Protein AF-A0A7T3AEL2-F1 (afdb_monomer_lite)

pLDDT: mean 72.81, std 20.31, range [36.16, 97.0]

Structure (mmCIF, N/CA/C/O backbone):
data_AF-A0A7T3AEL2-F1
#
_entry.id   AF-A0A7T3AEL2-F1
#
loop_
_atom_site.group_PDB
_atom_site.id
_atom_site.type_symbol
_atom_site.label_atom_id
_atom_site.label_alt_id
_atom_site.label_comp_id
_atom_site.label_asym_id
_atom_site.label_entity_id
_atom_site.label_seq_id
_atom_site.pdbx_PDB_ins_code
_atom_site.Cartn_x
_atom_site.Cartn_y
_atom_site.Cartn_z
_atom_site.occupancy
_atom_site.B_iso_or_equiv
_atom_site.auth_seq_id
_atom_site.auth_comp_id
_atom_site.auth_asym_id
_atom_site.auth_atom_id
_atom_site.pdbx_PDB_model_num
ATOM 1 N N . MET A 1 1 ? 44.402 6.719 -3.320 1.00 53.44 1 MET A N 1
ATOM 2 C CA . MET A 1 1 ? 43.111 6.456 -2.647 1.00 53.44 1 MET A CA 1
ATOM 3 C C . MET A 1 1 ? 42.874 4.944 -2.568 1.00 53.44 1 MET A C 1
ATOM 5 O O . MET A 1 1 ? 42.045 4.435 -3.299 1.00 53.44 1 MET A O 1
ATOM 9 N N . LEU A 1 2 ? 43.631 4.214 -1.737 1.00 56.75 2 LEU A N 1
ATOM 10 C CA . LEU A 1 2 ? 43.381 2.781 -1.455 1.00 56.75 2 LEU A CA 1
ATOM 11 C C . LEU A 1 2 ? 43.245 2.475 0.050 1.00 56.75 2 LEU A C 1
ATOM 13 O O . LEU A 1 2 ? 42.850 1.380 0.413 1.00 56.75 2 LEU A O 1
ATOM 17 N N . ALA A 1 3 ? 43.516 3.445 0.928 1.00 62.41 3 ALA A N 1
ATOM 18 C CA . ALA A 1 3 ? 43.589 3.216 2.373 1.00 62.41 3 ALA A CA 1
ATOM 19 C C . ALA A 1 3 ? 42.231 2.936 3.045 1.00 62.41 3 ALA A C 1
ATOM 21 O O . ALA A 1 3 ? 42.191 2.356 4.119 1.00 62.41 3 ALA A O 1
ATOM 22 N N . ILE A 1 4 ? 41.117 3.346 2.429 1.00 66.38 4 ILE A N 1
ATOM 23 C CA . ILE A 1 4 ? 39.787 3.235 3.049 1.00 66.38 4 ILE A CA 1
ATOM 24 C C . ILE A 1 4 ? 39.243 1.805 2.935 1.00 66.38 4 ILE A C 1
ATOM 26 O O . ILE A 1 4 ? 38.626 1.313 3.870 1.00 66.38 4 ILE A O 1
ATOM 30 N N . ALA A 1 5 ? 39.507 1.121 1.817 1.00 65.94 5 ALA A N 1
ATOM 31 C CA . ALA A 1 5 ? 39.054 -0.255 1.619 1.00 65.94 5 ALA A CA 1
ATOM 32 C C . ALA A 1 5 ? 39.745 -1.224 2.593 1.00 65.94 5 ALA A C 1
ATOM 34 O O . ALA A 1 5 ? 39.086 -2.075 3.175 1.00 65.94 5 ALA A O 1
ATOM 35 N N . ASP A 1 6 ? 41.047 -1.038 2.824 1.00 70.44 6 ASP A N 1
ATOM 36 C CA . ASP A 1 6 ? 41.830 -1.859 3.756 1.00 70.44 6 ASP A CA 1
ATOM 37 C C . ASP A 1 6 ? 41.389 -1.640 5.215 1.00 70.44 6 ASP A C 1
ATOM 39 O O . ASP A 1 6 ? 41.234 -2.591 5.976 1.00 70.44 6 ASP A O 1
ATOM 43 N N . GLN A 1 7 ? 41.070 -0.390 5.578 1.00 71.69 7 GLN A N 1
ATOM 44 C CA . GLN A 1 7 ? 40.537 -0.050 6.899 1.00 71.69 7 GLN A CA 1
ATOM 45 C C . GLN A 1 7 ? 39.163 -0.689 7.158 1.00 71.69 7 GLN A C 1
ATOM 47 O O . GLN A 1 7 ? 38.917 -1.137 8.272 1.00 71.69 7 GLN A O 1
ATOM 52 N N . LEU A 1 8 ? 38.283 -0.753 6.149 1.00 72.62 8 LEU A N 1
ATOM 53 C CA . LEU A 1 8 ? 36.971 -1.404 6.274 1.00 72.62 8 LEU A CA 1
ATOM 54 C C . LEU A 1 8 ? 37.080 -2.923 6.440 1.00 72.62 8 LEU A C 1
ATOM 56 O O . LEU A 1 8 ? 36.281 -3.510 7.161 1.00 72.62 8 LEU A O 1
ATOM 60 N N . ILE A 1 9 ? 38.053 -3.556 5.782 1.00 73.25 9 ILE A N 1
ATOM 61 C CA . ILE A 1 9 ? 38.303 -4.994 5.940 1.00 73.25 9 ILE A CA 1
ATOM 62 C C . ILE A 1 9 ? 38.898 -5.273 7.327 1.00 73.25 9 ILE A C 1
ATOM 64 O O . ILE A 1 9 ? 38.516 -6.245 7.967 1.00 73.25 9 ILE A O 1
ATOM 68 N N . ALA A 1 10 ? 39.790 -4.406 7.817 1.00 73.00 10 ALA A N 1
ATOM 69 C CA . ALA A 1 10 ? 40.389 -4.540 9.145 1.00 73.00 10 ALA A CA 1
ATOM 70 C C . ALA A 1 10 ? 39.395 -4.310 10.301 1.00 73.00 10 ALA A C 1
ATOM 72 O O . ALA A 1 10 ? 39.588 -4.868 11.378 1.00 73.00 10 ALA A O 1
ATOM 73 N N . ASP A 1 11 ? 38.358 -3.494 10.092 1.00 71.81 11 ASP A N 1
ATOM 74 C CA . ASP A 1 11 ? 37.298 -3.236 11.081 1.00 71.81 11 ASP A CA 1
ATOM 75 C C . ASP A 1 11 ? 36.156 -4.269 11.017 1.00 71.81 11 ASP A C 1
ATOM 77 O O . ASP A 1 11 ? 35.268 -4.275 11.866 1.00 71.81 11 ASP A O 1
ATOM 81 N N . HIS A 1 12 ? 36.165 -5.166 10.023 1.00 74.75 12 HIS A N 1
ATOM 82 C CA . HIS A 1 12 ? 35.140 -6.194 9.898 1.00 74.75 12 HIS A CA 1
ATOM 83 C C . HIS A 1 12 ? 35.264 -7.222 11.031 1.00 74.75 12 HIS A C 1
ATOM 85 O O . HIS A 1 12 ? 36.192 -8.029 11.068 1.00 74.75 12 HIS A O 1
ATOM 91 N N . VAL A 1 13 ? 34.302 -7.198 11.950 1.00 77.06 13 VAL A N 1
ATOM 92 C CA . VAL A 1 13 ? 34.108 -8.234 12.965 1.00 77.06 13 VAL A CA 1
ATOM 93 C C . VAL A 1 13 ? 33.135 -9.262 12.396 1.00 77.06 13 VAL A C 1
ATOM 95 O O . VAL A 1 13 ? 32.007 -8.913 12.054 1.00 77.06 13 VAL A O 1
ATOM 98 N N . GLU A 1 14 ? 33.570 -10.519 12.286 1.00 67.50 14 GLU A N 1
ATOM 99 C CA . GLU A 1 14 ? 32.691 -11.630 11.912 1.00 67.50 14 GLU A CA 1
ATOM 100 C C . GLU A 1 14 ? 31.608 -11.792 12.990 1.00 67.50 14 GLU A C 1
ATOM 102 O O . GLU A 1 14 ? 31.899 -12.135 14.138 1.00 67.50 14 GLU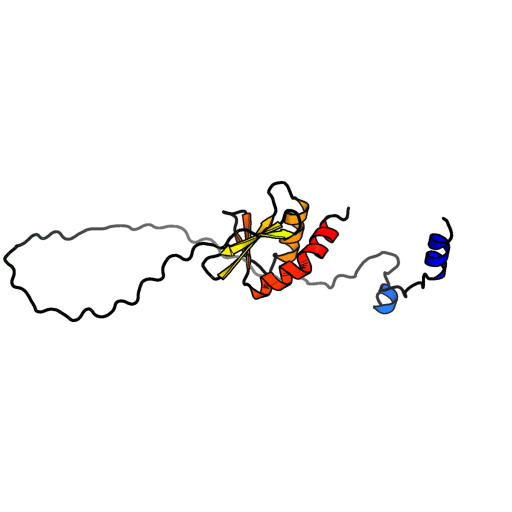 A O 1
ATOM 107 N N . GLU A 1 15 ? 30.356 -11.485 12.644 1.00 70.06 15 GLU A N 1
ATOM 108 C CA . GLU A 1 15 ? 29.220 -11.703 13.539 1.00 70.06 15 GLU A CA 1
ATOM 109 C C . GLU A 1 15 ? 28.919 -13.203 13.656 1.00 70.06 15 GLU A C 1
ATOM 111 O O . GLU A 1 15 ? 29.008 -13.951 12.681 1.00 70.06 15 GLU A O 1
ATOM 116 N N . GLU A 1 16 ? 28.550 -13.652 14.859 1.00 68.81 16 GLU A N 1
ATOM 117 C CA . GLU A 1 16 ? 28.183 -15.049 15.093 1.00 68.81 16 GLU A CA 1
ATOM 118 C C . GLU A 1 16 ? 26.994 -15.460 14.218 1.00 68.81 16 GLU A C 1
ATOM 120 O O . GLU A 1 16 ? 25.966 -14.777 14.154 1.00 68.81 16 GLU A O 1
ATOM 125 N N . ASP A 1 17 ? 27.144 -16.615 13.571 1.00 74.81 17 ASP A N 1
ATOM 126 C CA . ASP A 1 17 ? 26.159 -17.179 12.663 1.00 74.81 17 ASP A CA 1
ATOM 127 C C . ASP A 1 17 ? 24.776 -17.275 13.339 1.00 74.81 17 ASP A C 1
ATOM 129 O O . ASP A 1 17 ? 24.597 -17.854 14.419 1.00 74.81 17 ASP A O 1
ATOM 133 N N . ILE A 1 18 ? 23.771 -16.672 12.698 1.00 76.69 18 ILE A N 1
ATOM 134 C CA . ILE A 1 18 ? 22.412 -16.568 13.239 1.00 76.69 18 ILE A CA 1
ATOM 135 C C . ILE A 1 18 ? 21.778 -17.938 13.503 1.00 76.69 18 ILE A C 1
ATOM 137 O O . ILE A 1 18 ? 20.955 -18.052 14.414 1.00 76.69 18 ILE A O 1
ATOM 141 N N . TYR A 1 19 ? 22.165 -18.969 12.747 1.00 74.50 19 TYR A N 1
ATOM 142 C CA . TYR A 1 19 ? 21.661 -20.329 12.900 1.00 74.50 19 TYR A CA 1
ATOM 143 C C . TYR A 1 19 ? 22.219 -20.963 14.176 1.00 74.50 19 TYR A C 1
ATOM 145 O O . TYR A 1 19 ? 21.475 -21.606 14.920 1.00 74.50 19 TYR A O 1
ATOM 153 N N . VAL A 1 20 ? 23.482 -20.673 14.503 1.00 74.50 20 VAL A N 1
ATOM 154 C CA . VAL A 1 20 ? 24.105 -21.070 15.775 1.00 74.50 20 VAL A CA 1
ATOM 155 C C . VAL A 1 20 ? 23.432 -20.356 16.948 1.00 74.50 20 VAL A C 1
ATOM 157 O O . VAL A 1 20 ? 23.047 -21.010 17.919 1.00 74.50 20 VAL A O 1
ATOM 160 N N . ARG A 1 21 ? 23.193 -19.040 16.844 1.00 72.88 21 ARG A N 1
ATOM 161 C CA . ARG A 1 21 ? 22.507 -18.261 17.896 1.00 72.88 21 ARG A CA 1
ATOM 162 C C . ARG A 1 21 ? 21.074 -18.734 18.158 1.00 72.88 21 ARG A C 1
ATOM 164 O O . ARG A 1 21 ? 20.598 -18.653 19.288 1.00 72.88 21 ARG A O 1
ATOM 171 N N . LEU A 1 22 ? 20.382 -19.212 17.127 1.00 76.75 22 LEU A N 1
ATOM 172 C CA . LEU A 1 22 ? 19.016 -19.730 17.228 1.00 76.75 22 LEU A CA 1
ATOM 173 C C . LEU A 1 22 ? 18.960 -21.224 17.592 1.00 76.75 22 LEU A C 1
ATOM 175 O O . LEU A 1 22 ? 17.865 -21.759 17.754 1.00 76.75 22 LEU A O 1
ATOM 179 N N . GLY A 1 23 ? 20.108 -21.902 17.719 1.00 71.88 23 GLY A N 1
ATOM 180 C CA . GLY A 1 23 ? 20.171 -23.349 17.952 1.00 71.88 23 GLY A CA 1
ATOM 181 C C . GLY A 1 23 ? 19.597 -24.180 16.798 1.00 71.88 23 GLY A C 1
ATOM 182 O O . GLY A 1 23 ? 19.252 -25.347 16.986 1.00 71.88 23 GLY A O 1
ATOM 183 N N . ILE A 1 24 ? 19.463 -23.584 15.611 1.00 73.88 24 ILE A N 1
ATOM 184 C CA . ILE A 1 24 ? 18.952 -24.247 14.415 1.00 73.88 24 ILE A CA 1
ATOM 185 C C . ILE A 1 24 ? 20.155 -24.829 13.689 1.00 73.88 24 ILE A C 1
ATOM 187 O O . ILE A 1 24 ? 20.854 -24.138 12.959 1.00 73.88 24 ILE A O 1
ATOM 191 N N . HIS A 1 25 ? 20.405 -26.117 13.895 1.00 68.19 25 HIS A N 1
ATOM 192 C CA . HIS A 1 25 ? 21.374 -26.849 13.093 1.00 68.19 25 HIS A CA 1
ATOM 193 C C . HIS A 1 25 ? 20.675 -27.317 11.814 1.00 68.19 25 HIS A C 1
ATOM 195 O O . HIS A 1 25 ? 19.839 -28.223 11.901 1.00 68.19 25 HIS A O 1
ATOM 201 N N . PRO A 1 26 ? 20.968 -26.741 10.630 1.00 60.56 26 PRO A N 1
ATOM 202 C CA . PRO A 1 26 ? 20.545 -27.373 9.394 1.00 60.56 26 PRO A CA 1
ATOM 203 C C . PRO A 1 26 ? 21.199 -28.757 9.360 1.00 60.56 26 PRO A C 1
ATOM 205 O O . PRO A 1 26 ? 22.424 -28.884 9.395 1.00 60.56 26 PRO A O 1
ATOM 208 N N . GLY A 1 27 ? 20.379 -29.809 9.373 1.00 52.94 27 GLY A N 1
ATOM 209 C CA . GLY A 1 27 ? 20.870 -31.160 9.129 1.00 52.94 27 GLY A CA 1
ATOM 210 C C . GLY A 1 27 ? 21.577 -31.221 7.766 1.00 52.94 27 GLY A C 1
ATOM 211 O O . GLY A 1 27 ? 21.302 -30.377 6.909 1.00 52.94 27 GLY A O 1
ATOM 212 N N . PRO A 1 28 ? 22.459 -32.209 7.534 1.00 57.03 28 PRO A N 1
ATOM 213 C CA . PRO A 1 28 ? 23.257 -32.311 6.305 1.00 57.03 28 PRO A CA 1
ATOM 214 C C . PRO A 1 28 ? 22.434 -32.363 5.002 1.00 57.03 28 PRO A C 1
ATOM 216 O O . PRO A 1 28 ? 23.000 -32.177 3.931 1.00 57.03 28 PRO A O 1
ATOM 219 N N . ASP A 1 29 ? 21.114 -32.544 5.092 1.00 55.47 29 ASP A N 1
ATOM 220 C CA . ASP A 1 29 ? 20.202 -32.679 3.955 1.00 55.47 29 ASP A CA 1
ATOM 221 C C . ASP A 1 29 ? 19.108 -31.594 3.878 1.00 55.47 29 ASP A C 1
ATOM 223 O O . ASP A 1 29 ? 18.174 -31.726 3.091 1.00 55.47 29 ASP A O 1
ATOM 227 N N . GLY A 1 30 ? 19.171 -30.522 4.682 1.00 55.69 30 GLY A N 1
ATOM 228 C CA . GLY A 1 30 ? 18.243 -29.382 4.546 1.00 55.69 30 GLY A CA 1
ATOM 229 C C . GLY A 1 30 ? 16.747 -29.717 4.695 1.00 55.69 30 GLY A C 1
ATOM 230 O O . GLY A 1 30 ? 15.899 -28.912 4.319 1.00 55.69 30 GLY A O 1
ATOM 231 N N . THR A 1 31 ? 16.401 -30.888 5.235 1.00 47.84 31 THR A N 1
ATOM 232 C CA . THR A 1 31 ? 15.011 -31.307 5.429 1.00 47.84 31 THR A CA 1
ATOM 233 C C . THR A 1 31 ? 14.520 -30.856 6.804 1.00 47.84 31 THR A C 1
ATOM 235 O O . THR A 1 31 ? 14.940 -31.351 7.851 1.00 47.84 31 THR A O 1
ATOM 238 N N . THR A 1 32 ? 13.660 -29.841 6.816 1.00 54.84 32 THR A N 1
ATOM 239 C CA . THR A 1 32 ? 12.845 -29.507 7.984 1.00 54.84 32 THR A CA 1
ATOM 240 C C . THR A 1 32 ? 11.810 -30.618 8.149 1.00 54.84 32 THR A C 1
ATOM 242 O O . THR A 1 32 ? 10.991 -30.825 7.260 1.00 54.84 32 THR A O 1
ATOM 245 N N . ALA A 1 33 ? 11.865 -31.360 9.256 1.00 48.25 33 ALA A N 1
ATOM 246 C CA . ALA A 1 33 ? 10.878 -32.389 9.563 1.00 48.25 33 ALA A CA 1
ATOM 247 C C . ALA A 1 33 ? 9.494 -31.744 9.763 1.00 48.25 33 ALA A C 1
ATOM 249 O O . ALA A 1 33 ? 9.287 -30.989 10.715 1.00 48.25 33 ALA A O 1
ATOM 250 N N . GLU A 1 34 ? 8.563 -32.023 8.852 1.00 55.12 34 GLU A N 1
ATOM 251 C CA . GLU A 1 34 ? 7.162 -31.615 8.954 1.00 55.12 34 GLU A CA 1
ATOM 252 C C . GLU A 1 34 ? 6.445 -32.451 10.033 1.00 55.12 34 GLU A C 1
ATOM 254 O O . GLU A 1 34 ? 6.596 -33.676 10.053 1.00 55.12 34 GLU A O 1
ATOM 259 N N . PRO A 1 35 ? 5.661 -31.844 10.943 1.00 46.97 35 PRO A N 1
ATOM 260 C CA . PRO A 1 35 ? 4.776 -32.602 11.813 1.00 46.97 35 PRO A CA 1
ATOM 261 C C . PRO A 1 35 ? 3.509 -33.042 11.061 1.00 46.97 35 PRO A C 1
ATOM 263 O O . PRO A 1 35 ? 2.732 -32.231 10.559 1.00 46.97 35 PRO A O 1
ATOM 266 N N . ASP A 1 36 ? 3.322 -34.359 11.043 1.00 45.25 36 ASP A N 1
ATOM 267 C CA . ASP A 1 36 ? 2.155 -35.125 10.604 1.00 45.25 36 ASP A CA 1
ATOM 268 C C . ASP A 1 36 ? 0.824 -34.509 11.077 1.00 45.25 36 ASP A C 1
ATOM 270 O O . ASP A 1 36 ? 0.594 -34.326 12.274 1.00 45.25 36 ASP A O 1
ATOM 274 N N . THR A 1 37 ? -0.078 -34.198 10.142 1.00 42.59 37 THR A N 1
ATOM 275 C CA . THR A 1 37 ? -1.498 -33.966 10.449 1.00 42.59 37 THR A CA 1
ATOM 276 C C . THR A 1 37 ? -2.338 -34.900 9.586 1.00 42.59 37 THR A C 1
ATOM 278 O O . THR A 1 37 ? -2.866 -34.528 8.542 1.00 42.59 37 THR A O 1
ATOM 281 N N . SER A 1 38 ? -2.405 -36.158 10.019 1.00 45.22 38 SER A N 1
ATOM 282 C CA . SER A 1 38 ? -3.317 -37.172 9.496 1.00 45.22 38 SER A CA 1
ATOM 283 C C . SER A 1 38 ? -4.768 -36.661 9.478 1.00 45.22 38 SER A C 1
ATOM 285 O O . SER A 1 38 ? -5.387 -36.403 10.510 1.00 45.22 38 SER A O 1
ATOM 287 N N . GLN A 1 39 ? -5.276 -36.505 8.259 1.00 44.59 39 GLN A N 1
ATOM 288 C CA . GLN A 1 39 ? -6.626 -36.109 7.876 1.00 44.59 39 GLN A CA 1
ATOM 289 C C . GLN A 1 39 ? -7.617 -37.249 8.167 1.00 44.59 39 GLN A C 1
ATOM 291 O O . GLN A 1 39 ? -7.450 -38.355 7.656 1.00 44.59 39 GLN A O 1
ATOM 296 N N . ALA A 1 40 ? -8.650 -36.974 8.967 1.00 42.69 40 ALA A N 1
ATOM 297 C CA . ALA A 1 40 ? -9.771 -37.876 9.216 1.00 42.69 40 ALA A CA 1
ATOM 298 C C . ALA A 1 40 ? -11.067 -37.276 8.637 1.00 42.69 40 ALA A C 1
ATOM 300 O O . ALA A 1 40 ? -11.478 -36.194 9.047 1.00 42.69 40 ALA A O 1
ATOM 301 N N . ASP A 1 41 ? -11.596 -37.972 7.626 1.00 41.44 41 ASP A N 1
ATOM 302 C CA . ASP A 1 41 ? -13.007 -38.274 7.307 1.00 41.44 41 ASP A CA 1
ATOM 303 C C . ASP A 1 41 ? -14.126 -37.409 7.932 1.00 41.44 41 ASP A C 1
ATOM 305 O O . ASP A 1 41 ? -14.215 -37.346 9.155 1.00 41.44 41 ASP A O 1
ATOM 309 N N . ASP A 1 42 ? -15.010 -36.821 7.103 1.00 40.94 42 ASP A N 1
ATOM 310 C CA . ASP A 1 42 ? -16.479 -37.075 7.099 1.00 40.94 42 ASP A CA 1
ATOM 311 C C . ASP A 1 42 ? -17.188 -36.275 5.955 1.00 40.94 42 ASP A C 1
ATOM 313 O O . ASP A 1 42 ? -16.693 -35.208 5.574 1.00 40.94 42 ASP A O 1
ATOM 317 N N . PRO A 1 43 ? -18.297 -36.772 5.354 1.00 48.12 43 PRO A N 1
ATOM 318 C CA . PRO A 1 43 ? -18.708 -36.498 3.971 1.00 48.12 43 PRO A CA 1
ATOM 319 C C . PRO A 1 43 ? -19.746 -35.373 3.738 1.00 48.12 43 PRO A C 1
ATOM 321 O O . PRO A 1 43 ? -20.403 -34.850 4.634 1.00 48.12 43 PRO A O 1
ATOM 324 N N . GLU A 1 44 ? -19.882 -35.048 2.449 1.00 43.31 44 GLU A N 1
ATOM 325 C CA . GLU A 1 44 ? -20.807 -34.132 1.759 1.00 43.31 44 GLU A CA 1
ATOM 326 C C . GLU A 1 44 ? -22.310 -34.371 2.053 1.00 43.31 44 GLU A C 1
ATOM 328 O O . GLU A 1 44 ? -22.731 -35.518 2.223 1.00 43.31 44 GLU A O 1
ATOM 333 N N . PRO A 1 45 ? -23.151 -33.312 2.027 1.00 48.44 45 PRO A N 1
ATOM 334 C CA . PRO A 1 45 ? -24.496 -33.481 1.467 1.00 48.44 45 PRO A CA 1
ATOM 335 C C . PRO A 1 45 ? -24.878 -32.477 0.354 1.00 48.44 45 PRO A C 1
ATOM 337 O O . PRO A 1 45 ? -24.510 -31.304 0.356 1.00 48.44 45 PRO A O 1
ATOM 340 N N . GLU A 1 46 ? -25.670 -33.026 -0.567 1.00 46.75 46 GLU A N 1
ATOM 341 C CA . GLU A 1 46 ? -26.117 -32.631 -1.913 1.00 46.75 46 GLU A CA 1
ATOM 342 C C . GLU A 1 46 ? -26.892 -31.291 -2.092 1.00 46.75 46 GLU A C 1
ATOM 344 O O . GLU A 1 46 ? -27.418 -30.726 -1.129 1.00 46.75 46 GLU A O 1
ATOM 349 N N . PRO A 1 47 ? -27.020 -30.786 -3.347 1.00 48.88 47 PRO A N 1
ATOM 350 C CA . PRO A 1 47 ? -27.660 -29.508 -3.687 1.00 48.88 47 PRO A CA 1
ATOM 351 C C . PRO A 1 47 ? -29.198 -29.571 -3.727 1.00 48.88 47 PRO A C 1
ATOM 353 O O . PRO A 1 47 ? -29.790 -30.430 -4.379 1.00 48.88 47 PRO A O 1
ATOM 356 N N . ILE A 1 48 ? -29.860 -28.588 -3.112 1.00 50.03 48 ILE A N 1
ATOM 357 C CA . ILE A 1 48 ? -31.318 -28.397 -3.187 1.00 50.03 48 ILE A CA 1
ATOM 358 C C . ILE A 1 48 ? -31.664 -27.445 -4.340 1.00 50.03 48 ILE A C 1
ATOM 360 O O . ILE A 1 48 ? -31.204 -26.306 -4.391 1.00 50.03 48 ILE A O 1
ATOM 364 N N . VAL A 1 49 ? -32.467 -27.953 -5.270 1.00 42.22 49 VAL A N 1
ATOM 365 C CA . VAL A 1 49 ? -32.958 -27.307 -6.492 1.00 42.22 49 VAL A CA 1
ATOM 366 C C . VAL A 1 49 ? -34.180 -26.399 -6.259 1.00 42.22 49 VAL A C 1
ATOM 368 O O . VAL A 1 49 ? -35.039 -26.716 -5.446 1.00 42.22 49 VAL A O 1
ATOM 371 N N . ASP A 1 50 ? -34.206 -25.297 -7.021 1.00 41.44 50 ASP A N 1
ATOM 372 C CA . ASP A 1 50 ? -35.320 -24.621 -7.727 1.00 41.44 50 ASP A CA 1
ATOM 373 C C . ASP A 1 50 ? -36.737 -24.536 -7.104 1.00 41.44 50 ASP A C 1
ATOM 375 O O . ASP A 1 50 ? -37.374 -25.558 -6.871 1.00 41.44 50 ASP A O 1
ATOM 379 N N . ALA A 1 51 ? -37.281 -23.310 -6.977 1.00 40.41 51 ALA A N 1
ATOM 380 C CA . ALA A 1 51 ? -38.610 -22.950 -7.512 1.00 40.41 51 ALA A CA 1
ATOM 381 C C . ALA A 1 51 ? -38.984 -21.467 -7.279 1.00 40.41 51 ALA A C 1
ATOM 383 O O . ALA A 1 51 ? -38.860 -20.924 -6.183 1.00 40.41 51 ALA A O 1
ATOM 384 N N . SER A 1 52 ? -39.480 -20.860 -8.362 1.00 44.22 52 SER A N 1
ATOM 385 C CA . SER A 1 52 ? -40.135 -19.548 -8.521 1.00 44.22 52 SER A CA 1
ATOM 386 C C . SER A 1 52 ? -41.300 -19.274 -7.559 1.00 44.22 52 SER A C 1
ATOM 388 O O . SER A 1 52 ? -41.997 -20.219 -7.220 1.00 44.22 52 SER A O 1
ATOM 390 N N . GLU A 1 53 ? -41.605 -17.991 -7.281 1.00 41.88 53 GLU A N 1
ATOM 391 C CA . GLU A 1 53 ? -42.952 -17.404 -7.495 1.00 41.88 53 GLU A CA 1
ATOM 392 C C . GLU A 1 53 ? -42.951 -15.858 -7.334 1.00 41.88 53 GLU A C 1
ATOM 394 O O . GLU A 1 53 ? -42.713 -15.327 -6.251 1.00 41.88 53 GLU A O 1
ATOM 399 N N . GLU A 1 54 ? -43.231 -15.128 -8.421 1.00 51.53 54 GLU A N 1
ATOM 400 C CA . GLU A 1 54 ? -43.761 -13.748 -8.429 1.00 51.53 54 GLU A CA 1
ATOM 401 C C . GLU A 1 54 ? -45.291 -13.872 -8.581 1.00 51.53 54 GLU A C 1
ATOM 403 O O . GLU A 1 54 ? -45.727 -14.758 -9.324 1.00 51.53 54 GLU A O 1
ATOM 408 N N . PRO A 1 55 ? -46.131 -13.065 -7.899 1.00 46.03 55 PRO A N 1
ATOM 409 C CA . PRO A 1 55 ? -46.812 -11.985 -8.637 1.00 46.03 55 PRO A CA 1
ATOM 410 C C . PRO A 1 55 ? -47.215 -10.738 -7.802 1.00 46.03 55 PRO A C 1
ATOM 412 O O . PRO A 1 55 ? -47.550 -10.811 -6.620 1.00 46.03 55 PRO A O 1
ATOM 415 N N . ALA A 1 56 ? -47.264 -9.581 -8.476 1.00 46.41 56 ALA A N 1
ATOM 416 C CA . ALA A 1 56 ? -48.001 -8.360 -8.088 1.00 46.41 56 ALA A CA 1
ATOM 417 C C . ALA A 1 56 ? -49.543 -8.570 -8.227 1.00 46.41 56 ALA A C 1
ATOM 419 O O . ALA A 1 56 ? -49.917 -9.562 -8.861 1.00 46.41 56 ALA A O 1
ATOM 420 N N . PRO A 1 57 ? -50.473 -7.708 -7.719 1.00 51.06 57 PRO A N 1
ATOM 421 C CA . PRO A 1 57 ? -50.660 -6.333 -8.226 1.00 51.06 57 PRO A CA 1
ATOM 422 C C . PRO A 1 57 ? -51.264 -5.272 -7.250 1.00 51.06 57 PRO A C 1
ATOM 424 O O . PRO A 1 57 ? -51.580 -5.518 -6.090 1.00 51.06 57 PRO A O 1
ATOM 427 N N . GLU A 1 58 ? -51.382 -4.061 -7.803 1.00 50.31 58 GLU A N 1
ATOM 428 C CA . GLU A 1 58 ? -51.772 -2.727 -7.308 1.00 50.31 58 GLU A CA 1
ATOM 429 C C . GLU A 1 58 ? -53.191 -2.580 -6.698 1.00 50.31 58 GLU A C 1
ATOM 431 O O . GLU A 1 58 ? -54.084 -3.371 -7.001 1.00 50.31 58 GLU A O 1
ATOM 436 N N . PRO A 1 59 ? -53.475 -1.460 -5.991 1.00 46.34 59 PRO A N 1
ATOM 437 C CA . PRO A 1 59 ? -54.816 -0.876 -6.003 1.00 46.34 59 PRO A CA 1
ATOM 438 C C . PRO A 1 59 ? -54.846 0.582 -6.503 1.00 46.34 59 PRO A C 1
ATOM 440 O O . PRO A 1 59 ? -54.246 1.494 -5.934 1.00 46.34 59 PRO A O 1
ATOM 443 N N . VAL A 1 60 ? -55.645 0.792 -7.550 1.00 47.50 60 VAL A N 1
ATOM 444 C CA . VAL A 1 60 ? -56.152 2.079 -8.044 1.00 47.50 60 VAL A CA 1
ATOM 445 C C . VAL A 1 60 ? -57.330 2.554 -7.194 1.00 47.50 60 VAL A C 1
ATOM 447 O O . VAL A 1 60 ? -58.299 1.814 -7.115 1.00 47.50 60 VAL A O 1
ATOM 450 N N . ILE A 1 61 ? -57.342 3.784 -6.654 1.00 45.78 61 ILE A N 1
ATOM 451 C CA . ILE A 1 61 ? -58.599 4.554 -6.504 1.00 45.78 61 ILE A CA 1
ATOM 452 C C . ILE A 1 61 ? -58.334 6.072 -6.495 1.00 45.78 61 ILE A C 1
ATOM 454 O O . ILE A 1 61 ? -57.636 6.604 -5.637 1.00 45.78 61 ILE A O 1
ATOM 458 N N . ALA A 1 62 ? -58.936 6.771 -7.458 1.00 47.09 62 ALA A N 1
ATOM 459 C CA . ALA A 1 62 ? -59.025 8.225 -7.537 1.00 47.09 62 ALA A CA 1
ATOM 460 C C . ALA A 1 62 ? -60.094 8.770 -6.577 1.00 47.09 62 ALA A C 1
ATOM 462 O O 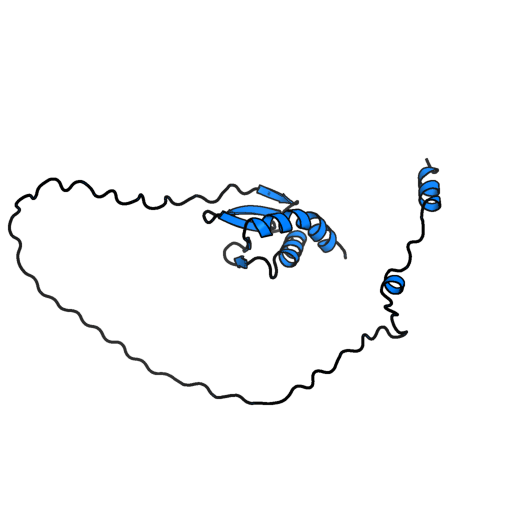. ALA A 1 62 ? -61.184 8.204 -6.525 1.00 47.09 62 ALA A O 1
ATOM 463 N N . THR A 1 63 ? -59.852 9.897 -5.893 1.00 36.16 63 THR A N 1
ATOM 464 C CA . THR A 1 63 ? -60.895 10.908 -5.598 1.00 36.16 63 THR A CA 1
ATOM 465 C C . THR A 1 63 ? -60.339 12.204 -4.981 1.00 36.16 63 THR A C 1
ATOM 467 O O . THR A 1 63 ? -59.621 12.187 -3.991 1.00 36.16 63 THR A O 1
ATOM 470 N N . SER A 1 64 ? -60.793 13.324 -5.555 1.00 44.59 64 SER A N 1
ATOM 471 C CA . SER A 1 64 ? -61.175 14.574 -4.873 1.00 44.59 64 SER A CA 1
ATOM 472 C C . SER A 1 64 ? -60.092 15.526 -4.338 1.00 44.59 64 SER A C 1
ATOM 474 O O . SER A 1 64 ? -59.626 15.430 -3.209 1.00 44.59 64 SER A O 1
ATOM 476 N N . GLN A 1 65 ? -59.842 16.586 -5.113 1.00 48.06 65 GLN A N 1
ATOM 477 C CA . GLN A 1 65 ? -59.479 17.909 -4.591 1.00 48.06 65 GLN A CA 1
ATOM 478 C C . GLN A 1 65 ? -60.711 18.516 -3.889 1.00 48.06 65 GLN A C 1
ATOM 480 O O . GLN A 1 65 ? -61.815 18.414 -4.431 1.00 48.06 65 GLN A O 1
ATOM 485 N N . PRO A 1 66 ? -60.569 19.139 -2.705 1.00 46.31 66 PRO A N 1
ATOM 486 C CA . PRO A 1 66 ? -60.801 20.589 -2.658 1.00 46.31 66 PRO A CA 1
ATOM 487 C C . PRO A 1 66 ? -59.948 21.367 -1.630 1.00 46.31 66 PRO A C 1
ATOM 489 O O . PRO A 1 66 ? -59.640 20.889 -0.548 1.00 46.31 66 PRO A O 1
ATOM 492 N N . ALA A 1 67 ? -59.655 22.616 -2.008 1.00 42.75 67 ALA A N 1
ATOM 493 C CA . ALA A 1 67 ? -59.489 23.828 -1.193 1.00 42.75 67 ALA A CA 1
ATOM 494 C C . ALA A 1 67 ? -58.640 23.807 0.103 1.00 42.75 67 ALA A C 1
ATOM 496 O O . ALA A 1 67 ? -58.975 23.218 1.124 1.00 42.75 67 ALA A O 1
ATOM 497 N N . THR A 1 68 ? -57.597 24.638 0.078 1.00 47.19 68 THR A N 1
ATOM 498 C CA . THR A 1 68 ? -56.806 25.142 1.209 1.00 47.19 68 THR A CA 1
ATOM 499 C C . THR A 1 68 ? -57.670 25.693 2.355 1.00 47.19 68 THR A C 1
ATOM 501 O O . THR A 1 68 ? -58.621 26.438 2.111 1.00 47.19 68 THR A O 1
ATOM 504 N N . PRO A 1 69 ? -57.248 25.476 3.613 1.00 44.66 69 PRO A N 1
ATOM 505 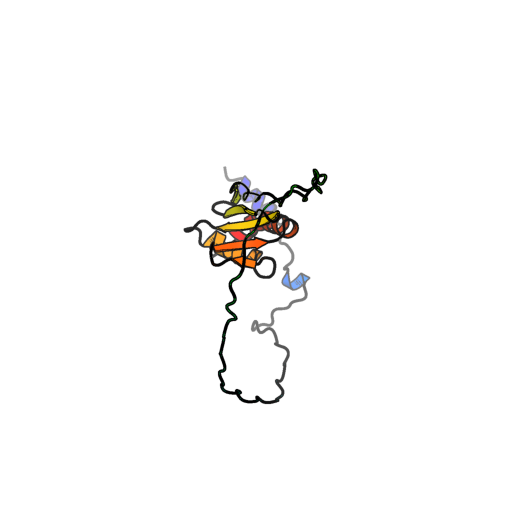C CA . PRO A 1 69 ? -56.823 26.630 4.404 1.00 44.66 69 PRO A CA 1
ATOM 506 C C . PRO A 1 69 ? -55.520 26.388 5.185 1.00 44.66 69 PRO A C 1
ATOM 508 O O . PRO A 1 69 ? -55.218 25.307 5.680 1.00 44.66 69 PRO A O 1
ATOM 511 N N . ARG A 1 70 ? -54.737 27.461 5.268 1.00 51.88 70 ARG A N 1
ATOM 512 C CA . ARG A 1 70 ? -53.435 27.609 5.930 1.00 51.88 70 ARG A CA 1
ATOM 513 C C . ARG A 1 70 ? -53.437 27.162 7.406 1.00 51.88 70 ARG A C 1
ATOM 515 O O . ARG A 1 70 ? -54.227 27.714 8.170 1.00 51.88 70 ARG A O 1
ATOM 522 N N . PRO A 1 71 ? -52.474 26.333 7.853 1.00 46.09 71 PRO A N 1
ATOM 523 C CA . PRO A 1 71 ? -52.034 26.307 9.241 1.00 46.09 71 PRO A CA 1
ATOM 524 C C . PRO A 1 71 ? -50.768 27.163 9.456 1.00 46.09 71 PRO A C 1
ATOM 526 O O . PRO A 1 71 ? -50.024 27.474 8.527 1.00 46.09 71 PRO A O 1
ATOM 529 N N . ALA A 1 72 ? -50.606 27.594 10.705 1.00 47.94 72 ALA A N 1
ATOM 530 C CA . ALA A 1 72 ? -49.622 28.519 11.271 1.00 47.94 72 ALA A CA 1
ATOM 531 C C . ALA A 1 72 ? -48.141 28.190 10.956 1.00 47.94 72 ALA A C 1
ATOM 533 O O . ALA A 1 72 ? -47.841 27.054 10.586 1.00 47.94 72 ALA A O 1
ATOM 534 N N . PRO A 1 73 ? -47.196 29.146 11.123 1.00 47.34 73 PRO A N 1
ATOM 535 C CA . PRO A 1 73 ? -45.773 28.870 10.949 1.00 47.34 73 PRO A CA 1
ATOM 536 C C . PRO A 1 73 ? -45.324 27.877 12.025 1.00 47.34 73 PRO A C 1
ATOM 538 O O . PRO A 1 73 ? -45.089 28.240 13.176 1.00 47.34 73 PRO A O 1
ATOM 541 N N . VAL A 1 74 ? -45.235 26.606 11.643 1.00 49.06 74 VAL A N 1
ATOM 542 C CA . VAL A 1 74 ? -44.512 25.598 12.405 1.00 49.06 74 VAL A CA 1
ATOM 543 C C . VAL A 1 74 ? -43.051 26.014 12.407 1.00 49.06 74 VAL A C 1
ATOM 545 O O . VAL A 1 74 ? -42.416 26.156 11.362 1.00 49.06 74 VAL A O 1
ATOM 548 N N . ILE A 1 75 ? -42.567 26.308 13.608 1.00 56.41 75 ILE A N 1
ATOM 549 C CA . ILE A 1 75 ? -41.166 26.554 13.917 1.00 56.41 75 ILE A CA 1
ATOM 550 C C . ILE A 1 75 ? -40.407 25.385 13.296 1.00 56.41 75 ILE A C 1
ATOM 552 O O . ILE A 1 75 ? -40.670 24.236 13.643 1.00 56.41 75 ILE A O 1
ATOM 556 N N . ALA A 1 76 ? -39.578 25.685 12.297 1.00 50.22 76 ALA A N 1
ATOM 557 C CA . ALA A 1 76 ? -38.829 24.683 11.566 1.00 50.22 76 ALA A CA 1
ATOM 558 C C . ALA A 1 76 ? -37.943 23.942 12.567 1.00 50.22 76 ALA A C 1
ATOM 560 O O . ALA A 1 76 ? -36.945 24.483 13.046 1.00 50.22 76 ALA A O 1
ATOM 561 N N . ASP A 1 77 ? -38.366 22.727 12.902 1.00 48.56 77 ASP A N 1
ATOM 562 C CA . ASP A 1 77 ? -37.538 21.733 13.552 1.00 48.56 77 ASP A CA 1
ATOM 563 C C . ASP A 1 77 ? -36.262 21.632 12.715 1.00 48.56 77 ASP A C 1
ATOM 565 O O . ASP A 1 77 ? -36.304 21.402 11.500 1.00 48.56 77 ASP A O 1
ATOM 569 N N . ALA A 1 78 ? -35.141 21.986 13.338 1.00 57.62 78 ALA A N 1
ATOM 570 C CA . ALA A 1 78 ? -33.852 22.052 12.687 1.00 57.62 78 ALA A CA 1
ATOM 571 C C . ALA A 1 78 ? -33.446 20.631 12.294 1.00 57.62 78 ALA A C 1
ATOM 573 O O . ALA A 1 78 ? -32.804 19.920 13.064 1.00 57.62 78 ALA A O 1
ATOM 574 N N . VAL A 1 79 ? -33.816 20.234 11.074 1.00 58.78 79 VAL A N 1
ATOM 575 C CA . VAL A 1 79 ? -33.258 19.070 10.391 1.00 58.78 79 VAL A CA 1
ATOM 576 C C . VAL A 1 79 ? -31.735 19.186 10.508 1.00 58.78 79 VAL A C 1
ATOM 578 O O . VAL A 1 79 ? -31.176 20.178 10.022 1.00 58.78 79 VAL A O 1
ATOM 581 N N . PRO A 1 80 ? -31.042 18.241 11.173 1.00 60.75 80 PRO A N 1
ATOM 582 C CA . PRO A 1 80 ? -29.591 18.284 11.230 1.00 60.75 80 PRO A CA 1
ATOM 583 C C . PRO A 1 80 ? -29.075 18.281 9.787 1.00 60.75 80 PRO A C 1
ATOM 585 O O . PRO A 1 80 ? -29.574 17.506 8.967 1.00 60.75 80 PRO A O 1
ATOM 588 N N . PRO A 1 81 ? -28.129 19.167 9.428 1.00 60.03 81 PRO A N 1
ATOM 589 C CA . PRO A 1 81 ? -27.686 19.275 8.050 1.00 60.03 81 PRO A CA 1
ATOM 590 C C . PRO A 1 81 ? -27.140 17.921 7.603 1.00 60.03 81 PRO A C 1
ATOM 592 O O . PRO A 1 81 ? -26.227 17.380 8.232 1.00 60.03 81 PRO A O 1
ATOM 595 N N . SER A 1 82 ? -27.694 17.386 6.513 1.00 59.53 82 SER A N 1
ATOM 596 C CA . SER A 1 82 ? -27.178 16.183 5.868 1.00 59.53 82 SER A CA 1
ATOM 597 C C . SER A 1 82 ? -25.662 16.321 5.695 1.00 59.53 82 SER A C 1
ATOM 599 O O . SER A 1 82 ? -25.202 17.383 5.249 1.00 59.53 82 SER A O 1
ATOM 601 N N . PRO A 1 83 ? -24.863 15.300 6.057 1.00 61.72 83 PRO A N 1
ATOM 602 C CA . PRO A 1 83 ? -23.417 15.395 5.965 1.00 61.72 83 PRO A CA 1
ATOM 603 C C . PRO A 1 83 ? -23.045 15.688 4.511 1.00 61.72 83 PRO A C 1
ATOM 605 O O . PRO A 1 83 ? -23.331 14.906 3.606 1.00 61.72 83 PRO A O 1
ATOM 608 N N . LYS A 1 84 ? -22.446 16.860 4.279 1.00 62.25 84 LYS A N 1
ATOM 609 C CA . LYS A 1 84 ? -21.942 17.242 2.957 1.00 62.25 84 LYS A CA 1
ATOM 610 C C . LYS A 1 84 ? -20.992 16.143 2.467 1.00 62.25 84 LYS A C 1
ATOM 612 O O . LYS A 1 84 ? -20.185 15.673 3.277 1.00 62.25 84 LYS A O 1
ATOM 617 N N . PRO A 1 85 ? -21.027 15.764 1.176 1.00 55.66 85 PRO A N 1
ATOM 618 C CA . PRO A 1 85 ? -20.083 14.798 0.638 1.00 55.66 85 PRO A CA 1
ATOM 619 C C . PRO A 1 85 ? -18.672 15.352 0.838 1.00 55.66 85 PRO A C 1
ATOM 621 O O . PRO A 1 85 ? -18.286 16.356 0.233 1.00 55.66 85 PRO A O 1
ATOM 624 N N . ARG A 1 86 ? -17.913 14.736 1.748 1.00 61.88 86 ARG A N 1
ATOM 625 C CA . ARG A 1 86 ? -16.493 15.042 1.907 1.00 61.88 86 ARG A CA 1
ATOM 626 C C . ARG A 1 86 ? -15.823 14.613 0.604 1.00 61.88 86 ARG A C 1
ATOM 628 O O . ARG A 1 86 ? -16.090 13.529 0.095 1.00 61.88 86 ARG A O 1
ATOM 635 N N . LYS A 1 87 ? -15.027 15.493 0.001 1.00 67.94 87 LYS A N 1
ATOM 636 C CA . LYS A 1 87 ? -14.207 15.123 -1.157 1.00 67.94 87 LYS A CA 1
AT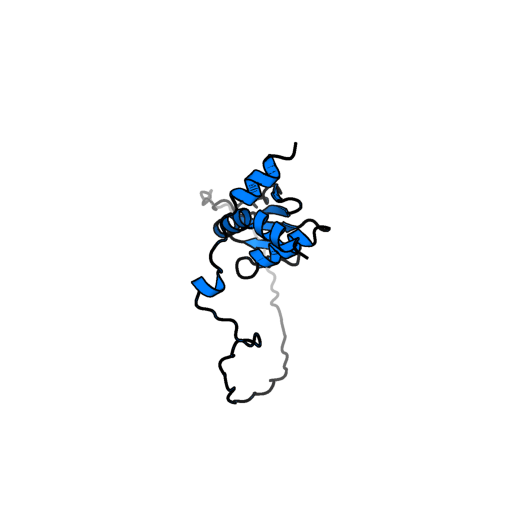OM 637 C C . LYS A 1 87 ? -13.024 14.298 -0.655 1.00 67.94 87 LYS A C 1
ATOM 639 O O . LYS A 1 87 ? -12.529 14.560 0.440 1.00 67.94 87 LYS A O 1
ATOM 644 N N . ALA A 1 88 ? -12.586 13.316 -1.443 1.00 75.62 88 ALA A N 1
ATOM 645 C CA . ALA A 1 88 ? -11.321 12.638 -1.183 1.00 75.62 88 ALA A CA 1
ATOM 646 C C . ALA A 1 88 ? -10.179 13.671 -1.146 1.00 75.62 88 ALA A C 1
ATOM 648 O O . ALA A 1 88 ? -10.224 14.677 -1.862 1.00 75.62 88 ALA A O 1
ATOM 649 N N . GLY A 1 89 ? -9.187 13.427 -0.293 1.00 78.38 89 GLY A N 1
ATOM 650 C CA . GLY A 1 89 ? -7.987 14.245 -0.178 1.00 78.38 89 GLY A CA 1
ATOM 651 C C . GLY A 1 89 ? -7.153 14.247 -1.459 1.00 78.38 89 GLY A C 1
ATOM 652 O O . GLY A 1 89 ? -7.399 13.476 -2.392 1.00 78.38 89 GLY A O 1
ATOM 653 N N . ALA A 1 90 ? -6.155 15.129 -1.497 1.00 85.75 90 ALA A N 1
ATOM 654 C CA . ALA A 1 90 ? -5.171 15.143 -2.572 1.00 85.75 90 ALA A CA 1
ATOM 655 C C . ALA A 1 90 ? -4.388 13.820 -2.606 1.00 85.75 90 ALA A C 1
ATOM 657 O O . ALA A 1 90 ? -4.197 13.175 -1.574 1.00 85.75 90 ALA A O 1
ATOM 658 N N . GLN A 1 91 ? -3.956 13.421 -3.802 1.00 89.50 91 GLN A N 1
ATOM 659 C CA . GLN A 1 91 ? -3.051 12.292 -3.974 1.00 89.50 91 GLN A CA 1
ATOM 660 C C . GLN A 1 91 ? -1.616 12.758 -3.696 1.00 89.50 91 GLN A C 1
ATOM 662 O O . GLN A 1 91 ? -1.205 13.798 -4.208 1.00 89.50 91 GLN A O 1
ATOM 667 N N . ILE A 1 92 ? -0.886 12.013 -2.871 1.00 90.44 92 ILE A N 1
ATOM 668 C CA . ILE A 1 92 ? 0.464 12.343 -2.403 1.00 90.44 92 ILE A CA 1
ATOM 669 C C . ILE A 1 92 ? 1.377 11.167 -2.736 1.00 90.44 92 ILE A C 1
ATOM 671 O O . ILE A 1 92 ? 1.006 10.024 -2.501 1.00 90.44 92 ILE A O 1
ATOM 675 N N . GLU A 1 93 ? 2.563 11.421 -3.272 1.00 91.69 93 GLU A N 1
ATOM 676 C CA . GLU A 1 93 ? 3.571 10.375 -3.451 1.00 91.69 93 GLU A CA 1
ATOM 677 C C . GLU A 1 93 ? 4.279 10.109 -2.116 1.00 91.69 93 GLU A C 1
ATOM 679 O O . GLU A 1 93 ? 4.833 11.025 -1.508 1.00 91.69 93 GLU A O 1
ATOM 684 N N . VAL A 1 94 ? 4.212 8.867 -1.629 1.00 90.88 94 VAL A N 1
ATOM 685 C CA . VAL A 1 94 ? 4.796 8.455 -0.336 1.00 90.88 94 VAL A CA 1
ATOM 686 C C . VAL A 1 94 ? 6.112 7.703 -0.501 1.00 90.88 94 VAL A C 1
ATOM 688 O O . VAL A 1 94 ? 6.970 7.755 0.375 1.00 90.88 94 VAL A O 1
ATOM 691 N N . CYS A 1 95 ? 6.279 7.013 -1.623 1.00 89.50 95 CYS A N 1
ATOM 692 C CA . CYS A 1 95 ? 7.510 6.358 -2.045 1.00 89.50 95 CYS A CA 1
ATOM 693 C C . CYS A 1 95 ? 7.579 6.454 -3.573 1.00 89.50 95 CYS A C 1
ATOM 695 O O . CYS A 1 95 ? 6.552 6.722 -4.195 1.00 89.50 95 CYS A O 1
ATOM 697 N N . ALA A 1 96 ? 8.752 6.245 -4.172 1.00 86.56 96 ALA A N 1
ATOM 698 C CA . ALA A 1 96 ? 8.915 6.339 -5.622 1.00 86.56 96 ALA A CA 1
ATOM 699 C C . ALA A 1 96 ? 7.891 5.441 -6.335 1.00 86.56 96 ALA A C 1
ATOM 701 O O . ALA A 1 96 ? 7.898 4.225 -6.147 1.00 86.56 96 ALA A O 1
ATOM 702 N N . GLY A 1 97 ? 6.975 6.049 -7.093 1.00 89.56 97 GLY A N 1
ATOM 703 C CA . GLY A 1 97 ? 5.927 5.313 -7.803 1.00 89.56 97 GLY A CA 1
ATOM 704 C C . GLY A 1 97 ? 4.800 4.762 -6.921 1.00 89.56 97 GLY A C 1
ATOM 705 O O . GLY A 1 97 ? 3.972 4.010 -7.421 1.00 89.56 97 GLY A O 1
ATOM 706 N N . ILE A 1 98 ? 4.712 5.126 -5.637 1.00 93.44 98 ILE A N 1
ATOM 707 C CA . ILE A 1 98 ? 3.613 4.736 -4.743 1.00 93.44 98 ILE A CA 1
ATOM 708 C C . ILE A 1 98 ? 2.894 5.980 -4.238 1.00 93.44 98 ILE A C 1
ATOM 710 O O . ILE A 1 98 ? 3.449 6.833 -3.543 1.00 93.44 98 ILE A O 1
ATOM 714 N N . MET A 1 99 ? 1.609 6.037 -4.550 1.00 94.19 99 MET A N 1
ATOM 715 C CA . MET A 1 99 ? 0.723 7.137 -4.241 1.00 94.19 99 MET A CA 1
ATOM 716 C C . MET A 1 99 ? -0.227 6.778 -3.103 1.00 94.19 99 MET A C 1
ATOM 718 O O . MET A 1 99 ? -0.768 5.678 -3.025 1.00 94.19 99 MET A O 1
ATOM 722 N N . GLU A 1 100 ? -0.499 7.759 -2.263 1.00 94.31 100 GLU A N 1
ATOM 723 C CA . GLU A 1 100 ? -1.445 7.720 -1.166 1.00 94.31 100 GLU A CA 1
ATOM 724 C C . GLU A 1 100 ? -2.591 8.705 -1.412 1.00 94.31 100 GLU A C 1
ATOM 726 O O . GLU A 1 100 ? -2.382 9.802 -1.930 1.00 94.31 100 GLU A O 1
ATOM 731 N N . ARG A 1 101 ? -3.807 8.354 -0.988 1.00 94.69 101 ARG A N 1
ATOM 732 C CA . ARG A 1 101 ? -4.942 9.277 -0.942 1.00 94.69 101 ARG A CA 1
ATOM 733 C C . ARG A 1 101 ? -5.830 9.020 0.269 1.00 94.69 101 ARG A C 1
ATOM 735 O O . ARG A 1 101 ? -6.307 7.906 0.466 1.00 94.69 101 ARG A O 1
ATOM 742 N N . THR A 1 102 ? -6.148 10.066 1.028 1.00 94.44 102 THR A N 1
ATOM 743 C CA . THR A 1 102 ? -7.173 9.993 2.079 1.00 94.44 102 THR A CA 1
ATOM 744 C C . THR A 1 102 ? -8.567 9.971 1.458 1.00 94.44 102 THR A C 1
ATOM 746 O O . THR A 1 102 ? -8.938 10.849 0.679 1.00 94.44 102 THR A O 1
ATOM 749 N N . LEU A 1 103 ? -9.354 8.960 1.786 1.00 91.88 103 LEU A N 1
ATOM 750 C CA . LEU A 1 103 ? -10.735 8.806 1.355 1.00 91.88 103 LEU A CA 1
ATOM 751 C C . LEU A 1 103 ? -11.678 9.647 2.238 1.00 91.88 103 LEU A C 1
ATOM 753 O O . LEU A 1 103 ? -11.309 10.045 3.345 1.00 91.88 103 LEU A O 1
ATOM 757 N N . PRO A 1 104 ? -12.900 9.959 1.776 1.00 89.62 104 PRO A N 1
ATOM 758 C CA . PRO A 1 104 ? -13.826 10.808 2.529 1.00 89.62 104 PRO A CA 1
ATOM 759 C C . PRO A 1 104 ? -14.313 10.206 3.853 1.00 89.62 104 PRO A C 1
ATOM 761 O O . PRO A 1 104 ? -14.755 10.950 4.731 1.00 89.62 104 PRO A O 1
ATOM 764 N N . ASP A 1 105 ? -14.206 8.887 4.008 1.00 88.62 105 ASP A N 1
ATOM 765 C CA . ASP A 1 105 ? -14.457 8.142 5.242 1.00 88.62 105 ASP A CA 1
ATOM 766 C C . ASP A 1 105 ? -13.265 8.162 6.222 1.00 88.62 105 ASP A C 1
ATOM 768 O O . ASP A 1 105 ? -13.367 7.634 7.325 1.00 88.62 105 ASP A O 1
ATOM 772 N N . GLY A 1 106 ? -12.146 8.795 5.852 1.00 91.19 106 GLY A N 1
ATOM 773 C CA . GLY A 1 106 ? -10.946 8.927 6.686 1.00 91.19 106 GLY A CA 1
ATOM 774 C C . GLY A 1 106 ? -9.949 7.774 6.556 1.00 91.19 106 GLY A C 1
ATOM 775 O O . GLY A 1 106 ? -8.861 7.846 7.127 1.00 91.19 106 GLY A O 1
ATOM 776 N N . ARG A 1 107 ? -10.278 6.729 5.787 1.00 95.12 107 ARG A N 1
ATOM 777 C CA . ARG A 1 107 ? -9.328 5.673 5.416 1.00 95.12 107 ARG A CA 1
ATOM 778 C C . ARG A 1 107 ? -8.299 6.179 4.418 1.00 95.12 107 ARG A C 1
ATOM 780 O O . ARG A 1 107 ? -8.492 7.188 3.741 1.00 95.12 107 ARG A O 1
ATOM 787 N N . ILE A 1 108 ? -7.206 5.443 4.312 1.00 96.00 108 ILE A N 1
ATOM 788 C CA . ILE A 1 108 ? -6.101 5.743 3.414 1.00 96.00 108 ILE A CA 1
ATOM 789 C C . ILE A 1 108 ? -6.090 4.706 2.297 1.00 96.00 108 ILE A C 1
ATOM 791 O O . ILE A 1 108 ? -6.201 3.510 2.557 1.00 96.00 108 ILE A O 1
ATOM 795 N N . ALA A 1 109 ? -5.985 5.174 1.057 1.00 96.44 109 ALA A N 1
ATOM 796 C CA . ALA A 1 109 ? -5.825 4.345 -0.124 1.00 96.44 109 ALA A CA 1
ATOM 797 C C . ALA A 1 109 ? -4.388 4.451 -0.647 1.00 96.44 109 ALA A C 1
ATOM 799 O O . ALA A 1 109 ? -3.939 5.554 -0.954 1.00 96.44 109 ALA A O 1
ATOM 800 N N . PHE A 1 110 ? -3.703 3.320 -0.794 1.00 96.12 110 PHE A N 1
ATOM 801 C CA . PHE A 1 110 ? -2.384 3.211 -1.414 1.00 96.12 110 PHE A CA 1
ATOM 802 C C . PHE A 1 110 ? -2.488 2.597 -2.805 1.00 96.12 110 PHE A C 1
ATOM 804 O O . PHE A 1 110 ? -3.169 1.590 -3.004 1.00 96.12 110 PHE A O 1
ATOM 811 N N . GLN A 1 111 ? -1.793 3.182 -3.768 1.00 95.56 111 GLN A N 1
ATOM 812 C CA . GLN A 1 111 ? -1.792 2.756 -5.158 1.00 95.56 111 GLN A CA 1
ATOM 813 C C . GLN A 1 111 ? -0.374 2.855 -5.715 1.00 95.56 111 GLN A C 1
ATOM 815 O O . GLN A 1 111 ? 0.228 3.918 -5.645 1.00 95.56 111 GLN A O 1
ATOM 820 N N . ALA A 1 112 ? 0.136 1.774 -6.300 1.00 94.88 112 ALA A N 1
ATOM 821 C CA . ALA A 1 112 ? 1.360 1.828 -7.095 1.00 94.88 112 ALA A CA 1
ATOM 822 C C . ALA A 1 112 ? 1.073 2.414 -8.487 1.00 94.88 112 ALA A C 1
ATOM 824 O O . ALA A 1 112 ? -0.037 2.286 -9.018 1.00 94.88 112 ALA A O 1
ATOM 825 N N . ALA A 1 113 ? 2.073 3.049 -9.086 1.00 92.69 113 ALA A N 1
ATOM 826 C CA . ALA A 1 113 ? 2.043 3.510 -10.461 1.00 92.69 113 ALA A CA 1
ATOM 827 C C . ALA A 1 113 ? 1.821 2.322 -11.405 1.00 92.69 113 ALA A C 1
ATOM 829 O O . ALA A 1 113 ? 2.197 1.186 -11.121 1.00 92.69 113 ALA A O 1
ATOM 830 N N . LYS A 1 114 ? 1.175 2.585 -12.543 1.00 90.31 114 LYS A N 1
ATOM 831 C CA . LYS A 1 114 ? 0.743 1.536 -13.476 1.00 90.31 114 LYS A CA 1
ATOM 832 C C . LYS A 1 114 ? 1.907 0.670 -13.976 1.00 90.31 114 LYS A C 1
ATOM 834 O O . LYS A 1 114 ? 1.727 -0.531 -14.155 1.00 90.31 114 LYS A O 1
ATOM 839 N N . ASP A 1 115 ? 3.063 1.289 -14.182 1.00 90.12 115 ASP A N 1
ATOM 840 C CA . ASP A 1 115 ? 4.270 0.661 -14.723 1.00 90.12 115 ASP A CA 1
ATOM 841 C C . ASP A 1 115 ? 5.238 0.184 -13.622 1.00 90.12 115 ASP A C 1
ATOM 843 O O . ASP A 1 115 ? 6.311 -0.335 -13.920 1.00 90.12 115 ASP A O 1
ATOM 847 N N . ASP A 1 116 ? 4.863 0.333 -12.346 1.00 90.56 116 ASP A N 1
ATOM 848 C CA . ASP A 1 116 ? 5.716 0.008 -11.205 1.00 90.56 116 ASP A CA 1
ATOM 849 C C . ASP A 1 116 ? 5.352 -1.358 -10.602 1.00 90.56 116 ASP A C 1
ATOM 851 O O . ASP A 1 116 ? 4.552 -1.498 -9.670 1.00 90.56 116 ASP A O 1
ATOM 855 N N . HIS A 1 117 ? 5.925 -2.413 -11.187 1.00 91.81 117 HIS A N 1
ATOM 856 C CA . HIS A 1 117 ? 5.693 -3.786 -10.733 1.00 91.81 117 HIS A CA 1
ATOM 857 C C . HIS A 1 117 ? 6.226 -4.027 -9.316 1.00 91.81 117 HIS A C 1
ATOM 859 O O . HIS A 1 117 ? 5.529 -4.645 -8.511 1.00 91.81 117 HIS A O 1
ATOM 865 N N . ILE A 1 118 ? 7.400 -3.472 -9.009 1.00 93.62 118 ILE A N 1
ATOM 866 C CA . ILE A 1 118 ? 8.079 -3.601 -7.716 1.00 93.62 118 ILE A CA 1
ATOM 867 C C . ILE A 1 118 ? 7.228 -3.005 -6.593 1.00 93.62 118 ILE A C 1
ATOM 869 O O . ILE A 1 118 ? 6.957 -3.676 -5.597 1.00 93.62 118 ILE A O 1
ATOM 873 N N . GLY A 1 119 ? 6.737 -1.774 -6.747 1.00 92.50 119 GLY A N 1
ATOM 874 C CA . GLY A 1 119 ? 5.887 -1.136 -5.747 1.00 92.50 119 GLY A CA 1
ATOM 875 C C . GLY A 1 119 ? 4.544 -1.835 -5.588 1.00 92.50 119 GLY A C 1
ATOM 876 O O . GLY A 1 119 ? 4.011 -1.890 -4.480 1.00 92.50 119 GLY A O 1
ATOM 877 N N . ARG A 1 120 ? 4.005 -2.449 -6.649 1.00 93.75 120 ARG A N 1
ATOM 878 C CA . ARG A 1 120 ? 2.800 -3.285 -6.538 1.00 93.75 120 ARG A CA 1
ATOM 879 C C . ARG A 1 120 ? 3.054 -4.551 -5.719 1.00 93.75 120 ARG A C 1
ATOM 881 O O . ARG A 1 120 ? 2.191 -4.918 -4.918 1.00 93.75 120 ARG A O 1
ATOM 888 N N . GLU A 1 121 ? 4.194 -5.212 -5.896 1.00 94.12 121 GLU A N 1
ATOM 889 C CA . GLU A 1 121 ? 4.573 -6.379 -5.087 1.00 94.12 121 GLU A CA 1
ATOM 890 C C . GLU A 1 121 ? 4.846 -5.989 -3.633 1.00 94.12 121 GLU A C 1
ATOM 892 O O . GLU A 1 121 ? 4.271 -6.596 -2.728 1.00 94.12 121 GLU A O 1
ATOM 897 N N . ALA A 1 122 ? 5.595 -4.908 -3.405 1.00 94.25 122 ALA A N 1
ATOM 898 C CA . ALA A 1 122 ? 5.845 -4.362 -2.074 1.00 94.25 122 ALA A CA 1
ATOM 899 C C . ALA A 1 122 ? 4.539 -3.987 -1.352 1.00 94.25 122 ALA A C 1
ATOM 901 O O . ALA A 1 122 ? 4.322 -4.382 -0.204 1.00 94.25 122 ALA A O 1
ATOM 902 N N . LEU A 1 123 ? 3.618 -3.289 -2.031 1.00 94.62 123 LEU A N 1
ATOM 903 C CA . LEU A 1 123 ? 2.294 -2.993 -1.479 1.00 94.62 123 LEU A CA 1
ATOM 904 C C . LEU A 1 123 ? 1.507 -4.266 -1.202 1.00 94.62 123 LEU A C 1
ATOM 906 O O . LEU A 1 123 ? 0.872 -4.351 -0.159 1.00 94.62 123 LEU A O 1
ATOM 910 N N . THR A 1 124 ? 1.545 -5.252 -2.095 1.00 94.94 124 THR A N 1
ATOM 911 C CA . THR A 1 124 ? 0.843 -6.523 -1.883 1.00 94.94 124 THR A CA 1
ATOM 912 C C . THR A 1 124 ? 1.376 -7.232 -0.641 1.00 94.94 124 THR A C 1
ATOM 914 O O . THR A 1 124 ? 0.577 -7.657 0.189 1.00 94.94 124 THR A O 1
ATOM 917 N N . ALA A 1 125 ? 2.694 -7.301 -0.459 1.00 94.44 125 ALA A N 1
ATOM 918 C CA . ALA A 1 125 ? 3.311 -7.909 0.717 1.00 94.44 125 ALA A CA 1
ATOM 919 C C . ALA A 1 125 ? 2.941 -7.175 2.020 1.00 94.44 125 ALA A C 1
ATOM 921 O O . ALA A 1 125 ? 2.594 -7.820 3.007 1.00 94.44 125 ALA A O 1
ATOM 922 N N . LEU A 1 126 ? 2.954 -5.838 2.015 1.00 94.44 126 LEU A N 1
ATOM 923 C CA . LEU A 1 126 ? 2.642 -5.028 3.200 1.00 94.44 126 LEU A CA 1
ATOM 924 C C . LEU A 1 126 ? 1.148 -4.977 3.536 1.00 94.44 126 LEU A C 1
ATOM 926 O O . LEU A 1 126 ? 0.764 -4.939 4.706 1.00 94.44 126 LEU A O 1
ATOM 930 N N . CYS A 1 127 ? 0.299 -4.925 2.515 1.00 95.25 127 CYS A N 1
ATOM 931 C CA . CYS A 1 127 ? -1.134 -4.703 2.672 1.00 95.25 127 CYS A CA 1
ATOM 932 C C . CYS A 1 127 ? -1.910 -6.008 2.867 1.00 95.25 127 CYS A C 1
ATOM 934 O O . CYS A 1 127 ? -2.995 -5.991 3.454 1.00 95.25 127 CYS A O 1
ATOM 936 N N . LYS A 1 128 ? -1.384 -7.149 2.410 1.00 93.94 128 LYS A N 1
ATOM 937 C CA . LYS A 1 128 ? -2.052 -8.445 2.557 1.00 93.94 128 LYS A CA 1
ATOM 938 C C . LYS A 1 128 ? -2.269 -8.772 4.039 1.00 93.94 128 LYS A C 1
ATOM 940 O O . LYS A 1 128 ? -1.342 -8.778 4.838 1.00 93.94 128 LYS A O 1
ATOM 945 N N . GLY A 1 129 ? -3.526 -9.020 4.406 1.00 93.06 129 GLY A N 1
ATOM 946 C CA . GLY A 1 129 ? -3.938 -9.306 5.787 1.00 93.06 129 GLY A CA 1
ATOM 947 C C . GLY A 1 129 ? -4.078 -8.078 6.697 1.00 93.06 129 GLY A C 1
ATOM 948 O O . GLY A 1 129 ? -4.574 -8.217 7.810 1.00 93.06 129 GLY A O 1
ATOM 949 N N . ARG A 1 130 ? -3.693 -6.881 6.236 1.00 93.50 130 ARG A N 1
ATOM 950 C CA . ARG A 1 130 ? -3.763 -5.621 7.006 1.00 93.50 130 ARG A CA 1
ATOM 951 C C . ARG A 1 130 ? -4.674 -4.566 6.372 1.00 93.50 130 ARG A C 1
ATOM 953 O O . ARG A 1 130 ? -5.177 -3.678 7.057 1.00 93.50 130 ARG A O 1
ATOM 960 N N . ALA A 1 131 ? -4.890 -4.660 5.067 1.00 95.56 131 ALA A N 1
ATOM 961 C CA . ALA A 1 131 ? -5.692 -3.749 4.270 1.00 95.56 131 ALA A CA 1
ATOM 962 C C . ALA A 1 131 ? -6.613 -4.530 3.325 1.00 95.56 131 ALA A C 1
ATOM 964 O O . ALA A 1 131 ? -6.417 -5.718 3.061 1.00 95.56 131 ALA A O 1
ATOM 965 N N . VAL A 1 132 ? -7.616 -3.841 2.789 1.00 96.50 132 VAL A N 1
ATOM 966 C CA . VAL A 1 132 ? -8.583 -4.412 1.849 1.00 96.50 132 VAL A CA 1
ATOM 967 C C . VAL A 1 132 ? -8.223 -3.985 0.432 1.00 96.50 132 VAL A C 1
ATOM 969 O O . VAL A 1 132 ? -8.080 -2.794 0.158 1.00 96.50 132 VAL A O 1
ATOM 972 N N . TRP A 1 133 ? -8.096 -4.949 -0.478 1.00 96.31 133 TRP A N 1
ATOM 973 C CA . TRP A 1 133 ? -7.909 -4.667 -1.899 1.00 96.31 133 TRP A CA 1
ATOM 974 C C . TRP A 1 133 ? -9.206 -4.160 -2.534 1.00 96.31 133 TRP A C 1
ATOM 976 O O . TRP A 1 133 ? -10.256 -4.790 -2.402 1.00 96.31 133 TRP A O 1
ATOM 986 N N . ASN A 1 134 ? -9.127 -3.049 -3.264 1.00 94.94 134 ASN A N 1
ATOM 987 C CA . ASN A 1 134 ? -10.221 -2.517 -4.062 1.00 94.94 134 ASN A CA 1
ATOM 988 C C . ASN A 1 134 ? -9.922 -2.693 -5.564 1.00 94.94 134 ASN A C 1
ATOM 990 O O . ASN A 1 134 ? -9.150 -1.911 -6.133 1.00 94.94 134 ASN A O 1
ATOM 994 N N . PRO A 1 135 ? -10.555 -3.671 -6.238 1.00 93.94 135 PRO A N 1
ATOM 995 C CA . PRO A 1 135 ? -10.271 -3.968 -7.639 1.00 93.94 135 PRO A CA 1
ATOM 996 C C . PRO A 1 135 ? -10.730 -2.862 -8.596 1.00 93.94 135 PRO A C 1
ATOM 998 O O . PRO A 1 135 ? -10.140 -2.711 -9.660 1.00 93.94 135 PRO A O 1
ATOM 1001 N N . MET A 1 136 ? -11.735 -2.056 -8.227 1.00 93.19 136 MET A N 1
ATOM 1002 C CA . MET A 1 136 ? -12.262 -0.992 -9.093 1.00 93.19 136 MET A CA 1
ATOM 1003 C C . MET A 1 136 ? -11.231 0.112 -9.346 1.00 93.19 136 MET A C 1
ATOM 1005 O O . MET A 1 136 ? -11.190 0.690 -10.429 1.00 93.19 136 MET A O 1
ATOM 1009 N N . PHE A 1 137 ? -10.396 0.403 -8.349 1.00 91.06 137 PHE A N 1
ATOM 1010 C CA . PHE A 1 137 ? -9.387 1.461 -8.423 1.00 91.06 137 PHE A CA 1
ATOM 1011 C C . PHE A 1 137 ? -7.954 0.931 -8.351 1.00 91.06 137 PHE A C 1
ATOM 1013 O O . PHE A 1 137 ? -7.022 1.732 -8.312 1.00 91.06 137 PHE A O 1
ATOM 1020 N N . ALA A 1 138 ? -7.783 -0.392 -8.311 1.00 93.31 138 ALA A N 1
ATOM 1021 C CA . ALA A 1 138 ? -6.503 -1.060 -8.119 1.00 93.31 138 ALA A CA 1
ATOM 1022 C C . ALA A 1 138 ? -5.690 -0.460 -6.953 1.00 93.31 138 ALA A C 1
ATOM 1024 O O . ALA A 1 138 ? -4.518 -0.113 -7.111 1.00 93.31 138 ALA A O 1
ATOM 1025 N N . ASN A 1 139 ? -6.334 -0.280 -5.796 1.00 95.38 139 ASN A N 1
ATOM 1026 C CA . ASN A 1 139 ? -5.703 0.290 -4.607 1.00 95.38 139 ASN A CA 1
ATOM 1027 C C . ASN A 1 139 ? -5.975 -0.540 -3.349 1.00 95.38 139 ASN A C 1
ATOM 1029 O O . ASN A 1 139 ? -6.952 -1.283 -3.265 1.00 95.38 139 ASN A O 1
ATOM 1033 N N . TRP A 1 140 ? -5.090 -0.406 -2.370 1.00 97.00 140 TRP A N 1
ATOM 1034 C CA . TRP A 1 140 ? -5.229 -0.989 -1.042 1.00 97.00 140 TRP A CA 1
ATOM 1035 C C . TRP A 1 140 ? -5.802 0.047 -0.090 1.00 97.00 140 TRP A C 1
ATOM 1037 O O . TRP A 1 140 ? -5.269 1.149 0.001 1.00 97.00 140 TRP A O 1
ATOM 1047 N N . VAL A 1 141 ? -6.868 -0.295 0.628 1.00 96.50 141 VAL A N 1
ATOM 1048 C CA . VAL A 1 141 ? -7.540 0.605 1.568 1.00 96.50 141 VAL A CA 1
ATOM 1049 C C . VAL A 1 141 ? -7.332 0.117 2.995 1.00 96.50 141 VAL A C 1
ATOM 1051 O O . VAL A 1 141 ? -7.688 -1.014 3.329 1.00 96.50 141 VAL A O 1
ATOM 1054 N N . CYS A 1 142 ? -6.801 0.979 3.855 1.00 96.69 142 CYS A N 1
ATOM 1055 C CA . CYS A 1 142 ? -6.543 0.668 5.257 1.00 96.69 142 CYS A CA 1
ATOM 1056 C C . CYS A 1 142 ? -6.957 1.826 6.184 1.00 96.69 142 CYS A C 1
ATOM 1058 O O . CYS A 1 142 ? -7.111 2.969 5.739 1.00 96.69 142 CYS A O 1
ATOM 1060 N N . PRO A 1 143 ? -7.162 1.563 7.486 1.00 95.94 143 PRO A N 1
ATOM 1061 C CA . PRO A 1 143 ? -7.321 2.625 8.474 1.00 95.94 143 PRO A CA 1
ATOM 1062 C C . PRO A 1 143 ? -6.015 3.434 8.645 1.00 95.94 143 PRO A C 1
ATOM 1064 O O . PRO A 1 143 ? -4.937 2.952 8.283 1.00 95.94 143 PRO A O 1
ATOM 1067 N N . PRO A 1 144 ? -6.087 4.657 9.202 1.00 94.25 144 PRO A N 1
ATOM 1068 C CA . PRO A 1 144 ? -4.931 5.551 9.329 1.00 94.25 144 PRO A CA 1
ATOM 1069 C C . PRO A 1 144 ? -3.810 5.013 10.236 1.00 94.25 144 PRO A C 1
ATOM 1071 O O . PRO A 1 144 ? -2.643 5.332 10.012 1.00 94.25 144 PRO A O 1
ATOM 1074 N N . GLU A 1 145 ? -4.136 4.178 11.226 1.00 94.00 145 GLU A N 1
ATOM 1075 C CA . GLU A 1 145 ? -3.135 3.558 12.108 1.00 94.00 145 GLU A CA 1
ATOM 1076 C C . GLU A 1 145 ? -2.231 2.606 11.315 1.00 94.00 145 GLU A C 1
ATOM 1078 O O . GLU A 1 145 ? -1.020 2.809 11.238 1.00 94.00 145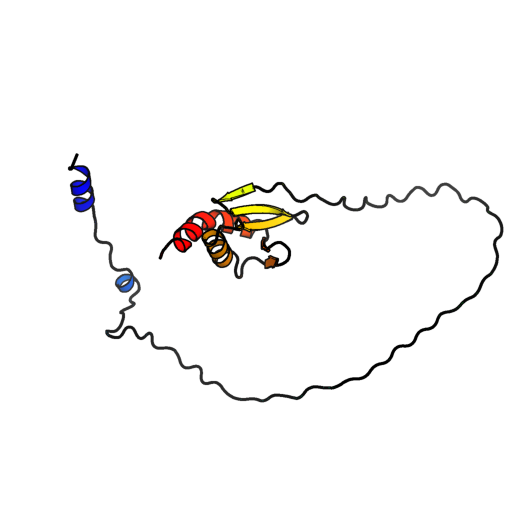 GLU A O 1
ATOM 1083 N N . ILE A 1 146 ? -2.845 1.675 10.579 1.00 95.19 146 ILE A N 1
ATOM 1084 C CA . ILE A 1 146 ? -2.149 0.752 9.674 1.00 95.19 146 ILE A CA 1
ATOM 1085 C C . ILE A 1 146 ? -1.424 1.506 8.553 1.00 95.19 146 ILE A C 1
ATOM 1087 O O . ILE A 1 146 ? -0.332 1.115 8.147 1.00 95.19 146 ILE A O 1
ATOM 1091 N N . ALA A 1 147 ? -1.987 2.613 8.062 1.00 94.81 147 ALA A N 1
ATOM 1092 C CA . ALA A 1 147 ? -1.338 3.425 7.035 1.00 94.81 147 ALA A CA 1
ATOM 1093 C C . ALA A 1 147 ? 0.012 3.984 7.501 1.00 94.81 147 ALA A C 1
ATOM 1095 O O . ALA A 1 147 ? 0.946 4.081 6.709 1.00 94.81 147 ALA A O 1
ATOM 1096 N N . THR A 1 148 ? 0.128 4.333 8.783 1.00 94.69 148 THR A N 1
ATOM 1097 C CA . THR A 1 148 ? 1.381 4.835 9.359 1.00 94.69 148 THR A CA 1
ATOM 1098 C C . THR A 1 148 ? 2.447 3.741 9.389 1.00 94.69 148 THR A C 1
ATOM 1100 O O 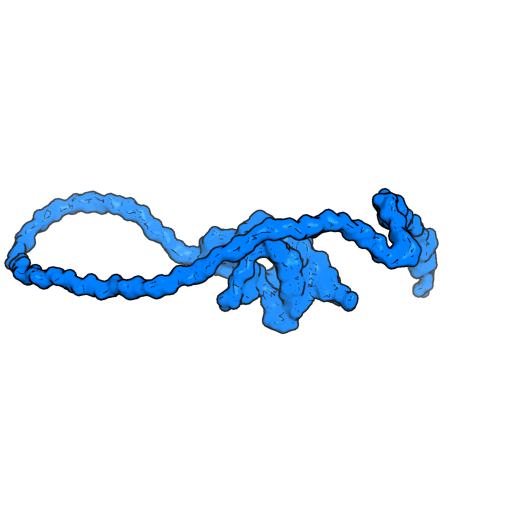. THR A 1 148 ? 3.587 3.993 9.001 1.00 94.69 148 THR A O 1
ATOM 1103 N N . GLU A 1 149 ? 2.068 2.514 9.752 1.00 94.56 149 GLU A N 1
ATOM 1104 C CA . GLU A 1 149 ? 2.961 1.350 9.686 1.00 94.56 149 GLU A CA 1
ATOM 1105 C C . GLU A 1 149 ? 3.389 1.036 8.248 1.00 94.56 149 GLU A C 1
ATOM 1107 O O . GLU A 1 149 ? 4.574 0.826 7.991 1.00 94.56 149 GLU A O 1
ATOM 1112 N N . ILE A 1 150 ? 2.448 1.059 7.296 1.00 94.00 150 ILE A N 1
ATOM 1113 C CA . ILE A 1 150 ? 2.740 0.832 5.874 1.00 94.00 150 ILE A CA 1
ATOM 1114 C C . ILE A 1 150 ? 3.736 1.881 5.371 1.00 94.00 150 ILE A C 1
ATOM 1116 O O . ILE A 1 150 ? 4.729 1.508 4.760 1.00 94.00 150 ILE A O 1
ATOM 1120 N N . ARG A 1 151 ? 3.547 3.172 5.679 1.00 94.31 151 ARG A N 1
ATOM 1121 C CA . ARG A 1 151 ? 4.509 4.230 5.308 1.00 94.31 151 ARG A CA 1
ATOM 1122 C C . ARG A 1 151 ? 5.911 3.979 5.847 1.00 94.31 151 ARG A C 1
ATOM 1124 O O . ARG A 1 151 ? 6.878 4.192 5.123 1.00 94.31 151 ARG A O 1
ATOM 1131 N N . ALA A 1 152 ? 6.022 3.539 7.097 1.00 94.31 152 ALA A N 1
ATOM 1132 C CA . ALA A 1 152 ? 7.314 3.256 7.711 1.00 94.31 152 ALA A CA 1
ATOM 1133 C C . ALA A 1 152 ? 8.003 2.033 7.077 1.00 94.31 152 ALA A C 1
ATOM 1135 O O . ALA A 1 152 ? 9.222 2.032 6.912 1.00 94.31 152 ALA A O 1
ATOM 1136 N N . ALA A 1 153 ? 7.232 1.012 6.692 1.00 93.88 153 ALA A N 1
ATOM 1137 C CA . ALA A 1 153 ? 7.750 -0.228 6.115 1.00 93.88 153 ALA A CA 1
ATOM 1138 C C . ALA A 1 153 ? 7.942 -0.180 4.586 1.00 93.88 153 ALA A C 1
ATOM 1140 O O . ALA A 1 153 ? 8.725 -0.961 4.046 1.00 93.88 153 ALA A O 1
ATOM 1141 N N . LEU A 1 154 ? 7.263 0.738 3.890 1.00 92.69 154 LEU A N 1
ATOM 1142 C CA . LEU A 1 154 ? 7.303 0.915 2.436 1.00 92.69 154 LEU A CA 1
ATOM 1143 C C . LEU A 1 154 ? 8.716 0.965 1.833 1.00 92.69 154 LEU A C 1
ATOM 1145 O O . LEU A 1 154 ? 8.970 0.178 0.924 1.00 92.69 154 LEU A O 1
ATOM 1149 N N . PRO A 1 155 ? 9.651 1.815 2.305 1.00 92.31 155 PRO A N 1
ATOM 1150 C CA . PRO A 1 155 ? 10.984 1.885 1.703 1.00 92.31 155 PRO A CA 1
ATOM 1151 C C . PRO A 1 155 ? 11.750 0.557 1.805 1.00 92.31 155 PRO A C 1
ATOM 1153 O O . PRO A 1 155 ? 12.413 0.160 0.851 1.00 92.31 155 PRO A O 1
ATOM 1156 N N . ASN A 1 156 ? 11.613 -0.160 2.925 1.00 93.50 156 ASN A N 1
ATOM 1157 C CA . ASN A 1 156 ? 12.244 -1.466 3.116 1.00 93.50 156 ASN A CA 1
ATOM 1158 C C . ASN A 1 156 ? 11.590 -2.530 2.216 1.00 93.50 156 ASN A C 1
ATOM 1160 O O . ASN A 1 156 ? 12.282 -3.246 1.501 1.00 93.50 156 ASN A O 1
ATOM 1164 N N . ALA A 1 157 ? 10.257 -2.578 2.164 1.00 91.50 157 ALA A N 1
ATOM 1165 C CA . ALA A 1 157 ? 9.540 -3.526 1.312 1.00 91.50 157 ALA A CA 1
ATOM 1166 C C . ALA A 1 157 ? 9.846 -3.335 -0.180 1.00 91.50 157 ALA A C 1
ATOM 1168 O O . ALA A 1 157 ? 9.993 -4.316 -0.904 1.00 91.50 157 ALA A O 1
ATOM 1169 N N . VAL A 1 158 ? 9.975 -2.085 -0.637 1.00 91.56 158 VAL A N 1
ATOM 1170 C CA . VAL A 1 158 ? 10.382 -1.777 -2.014 1.00 91.56 158 VAL A CA 1
ATOM 1171 C C . VAL A 1 158 ? 11.806 -2.263 -2.276 1.00 91.56 158 VAL A C 1
ATOM 1173 O O . VAL A 1 158 ? 12.046 -2.872 -3.310 1.00 91.56 158 VAL A O 1
ATOM 1176 N N . GLN A 1 159 ? 12.737 -2.062 -1.340 1.00 90.81 159 GLN A N 1
ATOM 1177 C CA . GLN A 1 159 ? 14.104 -2.571 -1.469 1.00 90.81 159 GLN A CA 1
ATOM 1178 C C . GLN A 1 159 ? 14.149 -4.106 -1.521 1.00 90.81 159 GLN A C 1
ATOM 1180 O O . GLN A 1 159 ? 14.862 -4.663 -2.350 1.00 90.81 159 GLN A O 1
ATOM 1185 N N . LEU A 1 160 ? 13.372 -4.792 -0.677 1.00 89.81 160 LEU A N 1
ATOM 1186 C CA . LEU A 1 160 ? 13.281 -6.255 -0.681 1.00 89.81 160 LEU A CA 1
ATOM 1187 C C . LEU A 1 160 ? 12.680 -6.794 -1.983 1.00 89.81 160 LEU A C 1
ATOM 1189 O O . LEU A 1 160 ? 13.152 -7.804 -2.491 1.00 89.81 160 LEU A O 1
ATOM 1193 N N . ALA A 1 161 ? 11.682 -6.110 -2.545 1.00 87.81 161 ALA A N 1
ATOM 1194 C CA . ALA A 1 161 ? 11.073 -6.492 -3.818 1.00 87.81 161 ALA A CA 1
ATOM 1195 C C . ALA A 1 161 ? 12.003 -6.278 -5.029 1.00 87.81 161 ALA A C 1
ATOM 1197 O O . ALA A 1 161 ? 11.745 -6.829 -6.092 1.00 87.81 161 ALA A O 1
ATOM 1198 N N . GLN A 1 162 ? 13.077 -5.491 -4.892 1.00 88.44 162 GLN A N 1
ATOM 1199 C CA . GLN A 1 162 ? 14.090 -5.300 -5.942 1.00 88.44 162 GLN A CA 1
ATOM 1200 C C . GLN A 1 162 ? 15.170 -6.390 -5.955 1.00 88.44 162 GLN A C 1
ATOM 1202 O O . GLN A 1 162 ? 16.002 -6.399 -6.864 1.00 88.44 162 GLN A O 1
ATOM 1207 N N . LEU A 1 163 ? 15.205 -7.265 -4.946 1.00 83.62 163 LEU A N 1
ATOM 1208 C CA . LEU A 1 163 ? 16.179 -8.351 -4.887 1.00 83.62 163 LEU A CA 1
ATOM 1209 C C . LEU A 1 163 ? 15.832 -9.433 -5.935 1.00 83.62 163 LEU A C 1
ATOM 1211 O O . LEU A 1 163 ? 14.651 -9.727 -6.114 1.00 83.62 163 LEU A O 1
ATOM 1215 N N . PRO A 1 164 ? 16.837 -9.980 -6.646 1.00 68.38 164 PRO A N 1
ATOM 1216 C CA . PRO A 1 164 ? 16.648 -10.963 -7.715 1.00 68.38 164 PRO A CA 1
ATOM 1217 C C . PRO A 1 164 ? 16.249 -12.359 -7.223 1.00 68.38 164 PRO A C 1
ATOM 1219 O O . PRO A 1 164 ? 16.596 -12.714 -6.072 1.00 68.38 164 PRO A O 1
#

Secondary structure (DSSP, 8-state):
--HHHHHHHHT---PPPHHHHTT----TT----------------PPPP--------------------PPP------PPPPPP-PPPPPEEEEETTEEEEE-TTS-EEEEE-TT-HHHHHHHHHHHTTTSEEETTTTEEEE-HHHHHHHHHHHHHHHHHHT--

Radius of gyration: 32.09 Å; chains: 1; bounding box: 105×67×33 Å

Foldseek 3Di:
DCVVVVVVVVPDDDDPDVCVVVVNDCDPVNDDDDDDDDDDDDDDDDDDDDDDDDDDDDDDDDDDDDDDDDDDPDPPPPPPPDPDQQCKADWDDLDVQKIWIQDSVRKIKIAGHPPCPLLLQLCCVLQVVAFDQDPVVRITIHHPVSVVVSSVCSVVSSVVSPDD

Organism: Sphingomonas paucimobilis (NCBI:txid13689)

Sequence (164 aa):
MLAIADQLIADHVEEEDIYVRLGIHPGPDGTTAEPDTSQADDPEPEPIVDASEEPAPEPVIATSQPATPRPAPVIADAVPPSPKPRKAGAQIEVCAGIMERTLPDGRIAFQAAKDDHIGREALTALCKGRAVWNPMFANWVCPPEIATEIRAALPNAVQLAQLP